Protein AF-A0A522THY2-F1 (afdb_monomer)

Radius of gyration: 12.27 Å; Cα contacts (8 Å, |Δi|>4): 119; chains: 1; bounding box: 24×28×38 Å

Nearest PDB structures (foldseek):
  4pll-assembly1_A  TM=8.291E-01  e=4.273E-02  Arabidopsis thaliana
  5in1-assembly1_B  TM=7.710E-01  e=6.446E-02  Oryza sativa
  2f5k-assembly1_A  TM=7.781E-01  e=8.152E-02  Homo sapiens
  2efi-assembly1_A  TM=6.810E-01  e=5.404E-02  Homo sapiens
  2f5k-assembly6_F  TM=7.801E-01  e=2.488E-01  Homo sapiens

Mean predicted aligned error: 7.32 Å

Solvent-accessible surface area (backbone atoms only — not comparable to full-atom values): 4290 Å² total; per-residue (Å²): 135,85,78,80,77,82,69,81,63,79,89,54,68,76,38,51,29,34,36,56,52,100,90,48,74,44,51,28,32,28,72,42,74,42,85,48,93,97,49,38,35,34,30,29,31,43,65,87,75,52,96,62,73,47,73,43,48,39,75,57,45,62,72,38,45,41,75,61,77,131

Secondary structure (DSSP, 8-state):
------------TT-EEEEE-SS-EEEEEEEEEEEETTEEEEEEEETTT-S--EEEEHHHHHHHEEE---

pLDDT: mean 80.76, std 16.97, range [35.97, 93.06]

Structure (mmCIF, N/CA/C/O backbone):
data_AF-A0A522THY2-F1
#
_entry.id   AF-A0A522THY2-F1
#
loop_
_atom_site.group_PDB
_atom_site.id
_atom_site.type_symbol
_atom_site.label_atom_id
_atom_site.label_alt_id
_atom_site.label_comp_id
_atom_site.label_asym_id
_atom_site.label_entity_id
_atom_site.label_seq_id
_atom_site.pdbx_PDB_ins_code
_atom_site.Cartn_x
_atom_site.Cartn_y
_atom_site.Cartn_z
_atom_site.occupancy
_atom_site.B_iso_or_equiv
_atom_site.auth_seq_id
_atom_site.auth_comp_id
_atom_site.auth_asym_id
_atom_site.auth_atom_id
_atom_site.pdbx_PDB_model_num
ATOM 1 N N . MET A 1 1 ? -5.521 14.033 -26.268 1.00 35.97 1 MET A N 1
ATOM 2 C CA . MET A 1 1 ? -4.249 14.009 -25.510 1.00 35.97 1 MET A CA 1
ATOM 3 C C . MET A 1 1 ? -4.583 14.041 -24.024 1.00 35.97 1 MET A C 1
ATOM 5 O O . MET A 1 1 ? -4.764 15.115 -23.464 1.00 35.97 1 MET A O 1
ATOM 9 N N . SER A 1 2 ? -4.781 12.875 -23.407 1.00 37.53 2 SER A N 1
ATOM 10 C CA . SER A 1 2 ? -5.197 12.787 -22.003 1.00 37.53 2 SER A CA 1
ATOM 11 C C . SER A 1 2 ? -3.986 13.008 -21.105 1.00 37.53 2 SER A C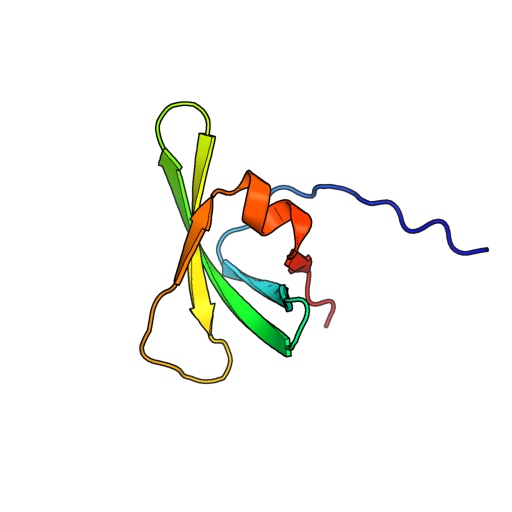 1
ATOM 13 O O . SER A 1 2 ? -3.115 12.154 -20.982 1.00 37.53 2 SER A O 1
ATOM 15 N N . ARG A 1 3 ? -3.902 14.209 -20.533 1.00 38.81 3 ARG A N 1
ATOM 16 C CA . ARG A 1 3 ? -2.880 14.605 -19.567 1.00 38.81 3 ARG A CA 1
ATOM 17 C C . ARG A 1 3 ? -3.190 13.887 -18.254 1.00 38.81 3 ARG A C 1
ATOM 19 O O . ARG A 1 3 ? -4.059 14.325 -17.509 1.00 38.81 3 ARG A O 1
ATOM 26 N N . THR A 1 4 ? -2.523 12.763 -17.999 1.00 42.66 4 THR A N 1
ATOM 27 C CA . THR A 1 4 ? -2.637 12.013 -16.742 1.00 42.66 4 THR A CA 1
ATOM 28 C C . THR A 1 4 ? -2.149 12.898 -15.599 1.00 42.66 4 THR A C 1
ATOM 30 O O . THR A 1 4 ? -0.948 13.062 -15.381 1.00 42.66 4 THR A O 1
ATOM 33 N N . VAL A 1 5 ? -3.085 13.533 -14.898 1.00 40.12 5 VAL A N 1
ATOM 34 C CA . VAL A 1 5 ? -2.804 14.293 -13.684 1.00 40.12 5 VAL A CA 1
ATOM 35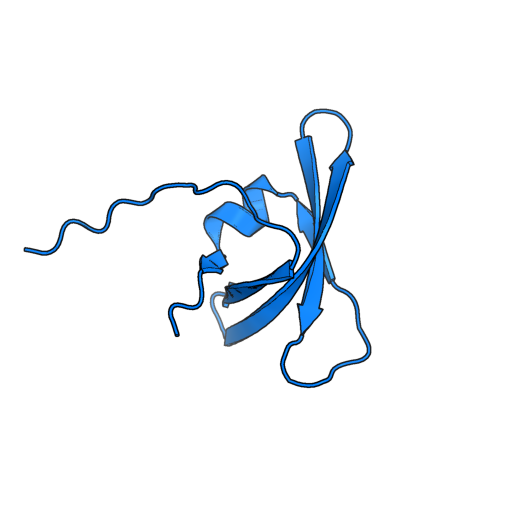 C C . VAL A 1 5 ? -2.356 13.279 -12.634 1.00 40.12 5 VAL A C 1
ATOM 37 O O . VAL A 1 5 ? -3.174 12.551 -12.079 1.00 40.12 5 VAL A O 1
ATOM 40 N N . ARG A 1 6 ? -1.043 13.204 -12.376 1.00 41.16 6 ARG A N 1
ATOM 41 C CA . ARG A 1 6 ? -0.489 12.570 -11.171 1.00 41.16 6 ARG A CA 1
ATOM 42 C C . ARG A 1 6 ? -0.883 13.429 -9.971 1.00 41.16 6 ARG A C 1
ATOM 44 O O . ARG A 1 6 ? -0.065 14.161 -9.424 1.00 41.16 6 ARG A O 1
ATOM 51 N N . ALA A 1 7 ? -2.153 13.383 -9.593 1.00 43.00 7 ALA A N 1
ATOM 52 C CA . ALA A 1 7 ? -2.537 13.764 -8.254 1.00 43.00 7 ALA A CA 1
ATOM 53 C C . ALA A 1 7 ? -1.966 12.673 -7.347 1.00 43.00 7 ALA A C 1
ATOM 55 O O . ALA A 1 7 ? -2.436 11.536 -7.369 1.00 43.00 7 ALA A O 1
ATOM 56 N N . THR A 1 8 ? -0.937 12.999 -6.569 1.00 46.59 8 THR A N 1
ATOM 57 C CA . THR A 1 8 ? -0.684 12.321 -5.295 1.00 46.59 8 THR A CA 1
ATOM 58 C C . THR A 1 8 ? -1.896 12.590 -4.406 1.00 46.59 8 THR A C 1
ATOM 60 O O . THR A 1 8 ? -1.860 13.453 -3.534 1.00 46.59 8 THR A O 1
ATOM 63 N N . ALA A 1 9 ? -3.021 11.940 -4.710 1.00 59.66 9 ALA A N 1
ATOM 64 C CA . ALA A 1 9 ? -4.149 11.873 -3.805 1.00 59.66 9 ALA A CA 1
ATOM 65 C C . ALA A 1 9 ? -3.626 11.258 -2.505 1.00 59.66 9 ALA A C 1
ATOM 67 O O . ALA A 1 9 ? -2.826 10.317 -2.549 1.00 59.66 9 ALA A O 1
ATOM 68 N N . ALA A 1 10 ? -4.025 11.826 -1.368 1.00 76.44 10 ALA A N 1
ATOM 69 C CA . ALA A 1 10 ? -3.685 11.274 -0.067 1.00 76.44 10 ALA A CA 1
ATOM 70 C C . ALA A 1 10 ? -4.020 9.772 -0.044 1.00 76.44 10 ALA A C 1
ATOM 72 O O . ALA A 1 10 ? -5.023 9.342 -0.617 1.00 76.44 10 ALA A O 1
ATOM 73 N N . ILE A 1 11 ? -3.150 8.965 0.558 1.00 85.56 11 ILE A N 1
ATOM 74 C CA . ILE A 1 11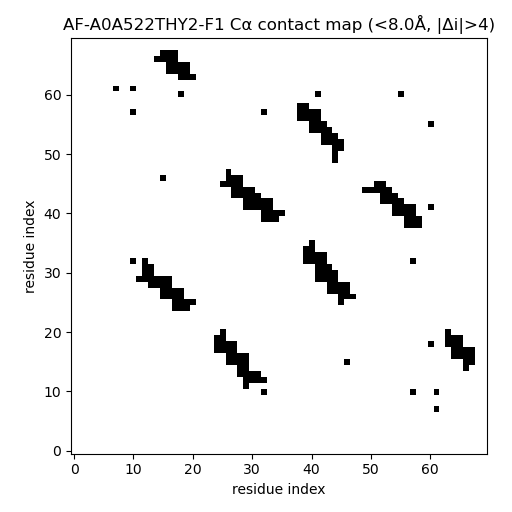 ? -3.356 7.519 0.640 1.00 85.56 11 ILE A CA 1
ATOM 75 C C . ILE A 1 11 ? -4.505 7.280 1.622 1.00 85.56 11 ILE A C 1
ATOM 77 O O . ILE A 1 11 ? -4.388 7.567 2.811 1.00 85.56 11 ILE A O 1
ATOM 81 N N . GLU A 1 12 ? -5.633 6.789 1.121 1.00 88.62 12 GLU A N 1
ATOM 82 C CA . GLU A 1 12 ? -6.860 6.638 1.900 1.00 88.62 12 GLU A CA 1
ATOM 83 C C . GLU A 1 12 ? -6.943 5.231 2.515 1.00 88.62 12 GLU A C 1
ATOM 85 O O . GLU A 1 12 ? -6.838 4.213 1.825 1.00 88.62 12 GLU A O 1
ATOM 90 N N . VAL A 1 13 ? -7.168 5.159 3.830 1.00 89.50 13 VAL A N 1
ATOM 91 C CA . VAL A 1 13 ? -7.407 3.888 4.531 1.00 89.50 13 VAL A CA 1
ATOM 92 C C . VAL A 1 13 ? -8.748 3.291 4.096 1.00 89.50 13 VAL A C 1
ATOM 94 O O . VAL A 1 13 ? -9.741 3.999 3.956 1.00 89.50 13 VAL A O 1
ATOM 97 N N . GLY A 1 14 ? -8.785 1.975 3.888 1.00 88.44 14 GLY A N 1
ATOM 98 C CA . GLY A 1 14 ? -9.963 1.249 3.410 1.00 88.44 14 GLY A CA 1
ATOM 99 C C . GLY A 1 14 ? -10.149 1.295 1.893 1.00 88.44 14 GLY A C 1
ATOM 100 O O . GLY A 1 14 ? -11.063 0.652 1.383 1.00 88.44 14 GLY A O 1
ATOM 101 N N . GLN A 1 15 ? -9.290 2.016 1.168 1.00 90.00 15 GLN A N 1
ATOM 102 C CA . GLN A 1 15 ? -9.312 2.043 -0.290 1.00 90.00 15 GLN A CA 1
ATOM 103 C C . GLN A 1 15 ? -8.431 0.958 -0.902 1.00 90.00 15 GLN A C 1
ATOM 105 O O . GLN A 1 15 ? -7.431 0.513 -0.325 1.00 90.00 15 GLN A O 1
ATOM 110 N N . ARG A 1 16 ? -8.814 0.573 -2.120 1.00 91.81 16 ARG A N 1
ATOM 111 C CA . ARG A 1 16 ? -8.110 -0.402 -2.941 1.00 91.81 16 ARG A CA 1
ATOM 112 C C . ARG A 1 16 ? -7.161 0.284 -3.911 1.00 91.81 16 ARG A C 1
ATOM 114 O O . ARG A 1 16 ? -7.526 1.225 -4.620 1.00 91.81 16 ARG A O 1
ATOM 121 N N . TYR A 1 17 ? -5.950 -0.243 -3.976 1.00 92.25 17 TYR A N 1
ATOM 122 C CA . TYR A 1 17 ? -4.896 0.226 -4.860 1.00 92.25 17 TYR A CA 1
ATOM 123 C C . TYR A 1 17 ? -4.301 -0.937 -5.643 1.00 92.25 17 TYR A C 1
ATOM 125 O O . TYR A 1 17 ? -4.301 -2.082 -5.191 1.00 92.25 17 TYR A O 1
ATOM 133 N N . VAL A 1 18 ? -3.757 -0.631 -6.813 1.00 92.69 18 VAL A N 1
ATOM 134 C CA . VAL A 1 18 ? -2.897 -1.539 -7.570 1.00 92.69 18 VAL A CA 1
ATOM 135 C C . VAL A 1 18 ? -1.462 -1.062 -7.403 1.00 92.69 18 VAL A C 1
ATOM 137 O O . VAL A 1 18 ? -1.144 0.068 -7.769 1.00 92.69 18 VAL A O 1
ATOM 140 N N . LEU A 1 19 ? -0.607 -1.912 -6.838 1.00 91.75 19 L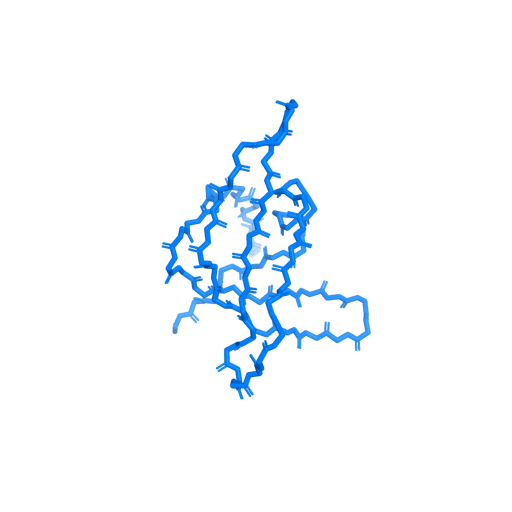EU A N 1
ATOM 141 C CA . LEU A 1 19 ? 0.837 -1.709 -6.783 1.00 91.75 19 LEU A CA 1
ATOM 142 C C . LEU A 1 19 ? 1.451 -2.216 -8.085 1.00 91.75 19 LEU A C 1
ATOM 144 O O . LEU A 1 19 ? 1.394 -3.416 -8.366 1.00 91.75 19 LEU A O 1
ATOM 148 N N . ALA A 1 20 ? 2.027 -1.310 -8.870 1.00 91.88 20 ALA A N 1
ATOM 149 C CA . ALA A 1 20 ? 2.702 -1.629 -10.121 1.00 91.88 20 ALA A CA 1
ATOM 150 C C . ALA A 1 20 ? 4.210 -1.809 -9.883 1.00 91.88 20 ALA A C 1
ATOM 152 O O . ALA A 1 20 ? 4.983 -0.851 -9.931 1.00 91.88 20 ALA A O 1
ATOM 153 N N . TYR A 1 21 ? 4.625 -3.047 -9.609 1.00 88.06 21 TYR A N 1
ATOM 154 C CA . TYR A 1 21 ? 6.039 -3.421 -9.596 1.00 88.06 21 TYR A CA 1
ATOM 155 C C . TYR A 1 21 ? 6.551 -3.616 -11.036 1.00 88.06 21 TYR A C 1
ATOM 157 O O .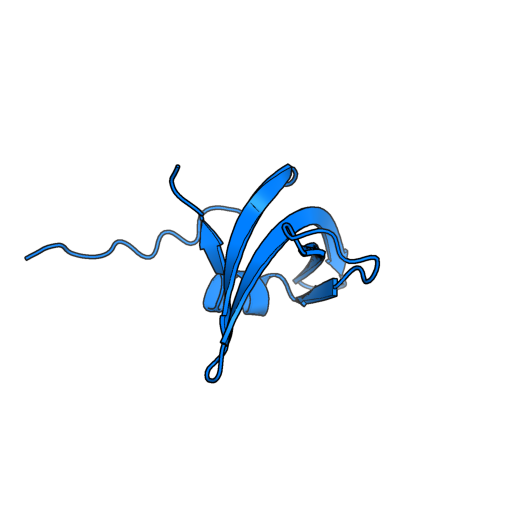 TYR A 1 21 ? 5.744 -3.813 -11.948 1.00 88.06 21 TYR A O 1
ATOM 165 N N . PRO A 1 22 ? 7.877 -3.589 -11.272 1.00 87.88 22 PRO A N 1
ATOM 166 C CA . PRO A 1 22 ? 8.440 -3.763 -12.615 1.00 87.88 22 PRO A CA 1
ATOM 167 C C . PRO A 1 22 ? 8.061 -5.088 -13.297 1.00 87.88 22 PRO A C 1
ATOM 169 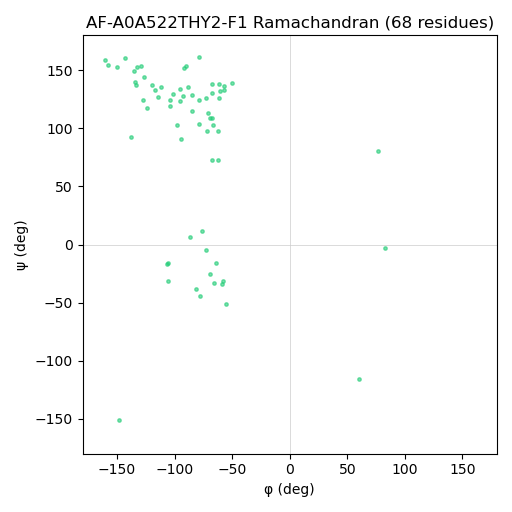O O . PRO A 1 22 ? 7.955 -5.140 -14.518 1.00 87.88 22 PRO A O 1
ATOM 172 N N . ASP A 1 23 ? 7.867 -6.149 -12.515 1.00 91.75 23 ASP A N 1
ATOM 173 C CA . ASP A 1 23 ? 7.633 -7.525 -12.961 1.00 91.75 23 ASP A CA 1
ATOM 174 C C . ASP A 1 23 ? 6.180 -7.996 -12.784 1.00 91.75 23 ASP A C 1
ATOM 176 O O . ASP A 1 23 ? 5.777 -8.999 -13.373 1.00 91.75 23 ASP A O 1
ATOM 180 N N . ARG A 1 24 ? 5.380 -7.297 -11.968 1.00 88.31 24 ARG A N 1
ATOM 181 C CA . ARG A 1 24 ? 4.012 -7.715 -11.630 1.00 88.31 24 ARG A CA 1
ATOM 182 C C . ARG A 1 24 ? 3.149 -6.580 -11.098 1.00 88.31 24 ARG A C 1
ATOM 184 O O . ARG A 1 24 ? 3.638 -5.608 -10.530 1.00 88.31 24 ARG A O 1
ATOM 191 N N . GLN A 1 25 ? 1.837 -6.764 -11.183 1.00 90.81 25 GLN A N 1
ATOM 192 C CA . GLN A 1 25 ? 0.860 -5.894 -10.532 1.00 90.81 25 GLN A CA 1
ATOM 193 C C . GLN A 1 25 ? 0.152 -6.646 -9.408 1.00 90.81 25 GLN A C 1
ATOM 195 O O . GLN A 1 25 ? -0.238 -7.801 -9.581 1.00 90.81 25 GLN A O 1
ATOM 200 N N . VAL A 1 26 ? -0.009 -5.999 -8.254 1.00 90.50 26 VAL A N 1
ATOM 201 C CA . VAL A 1 26 ? -0.666 -6.591 -7.081 1.00 90.50 26 VAL A CA 1
ATOM 202 C C . VAL A 1 26 ? -1.767 -5.662 -6.598 1.00 90.50 26 VAL A C 1
ATOM 204 O O . VAL A 1 26 ? -1.517 -4.500 -6.297 1.00 90.50 26 VAL A O 1
ATOM 207 N N . THR A 1 27 ? -2.987 -6.180 -6.495 1.00 92.19 27 THR A N 1
ATOM 208 C CA . THR A 1 27 ? -4.105 -5.425 -5.922 1.00 92.19 27 THR A CA 1
ATOM 209 C C . THR A 1 27 ? -4.094 -5.571 -4.407 1.00 92.19 27 THR A C 1
ATOM 211 O O . THR A 1 27 ? -4.031 -6.690 -3.892 1.00 92.19 27 THR A O 1
ATOM 214 N N . VAL A 1 28 ? -4.154 -4.452 -3.693 1.00 92.19 28 VAL A N 1
ATOM 215 C CA . VAL A 1 28 ? -4.059 -4.390 -2.234 1.00 92.19 28 VAL A CA 1
ATOM 216 C C . VAL A 1 28 ? -5.117 -3.462 -1.651 1.00 92.19 28 VAL A C 1
ATOM 218 O O . VAL A 1 28 ? -5.492 -2.466 -2.265 1.00 92.19 28 VAL A O 1
ATOM 221 N N . ASP A 1 29 ? -5.557 -3.767 -0.439 1.00 92.31 29 ASP A N 1
ATOM 222 C CA . ASP A 1 29 ? -6.426 -2.914 0.363 1.00 92.31 29 ASP A CA 1
ATOM 223 C C . ASP A 1 29 ? -5.590 -2.246 1.460 1.00 92.31 29 ASP A C 1
ATOM 225 O O . ASP A 1 29 ? -4.918 -2.925 2.247 1.00 92.31 29 ASP A O 1
ATOM 229 N N . VAL A 1 30 ? -5.612 -0.913 1.524 1.00 91.75 30 VAL A N 1
ATOM 230 C CA . VAL A 1 30 ? -4.904 -0.162 2.571 1.00 91.75 30 VAL A CA 1
ATOM 231 C C . VAL A 1 30 ? -5.649 -0.332 3.890 1.00 91.75 30 VAL A C 1
ATOM 233 O O . VAL A 1 30 ? -6.847 -0.071 3.986 1.00 91.75 30 VAL A O 1
ATOM 236 N N . ARG A 1 31 ? -4.941 -0.772 4.931 1.00 92.56 31 ARG A N 1
ATOM 237 C CA . ARG A 1 31 ? -5.506 -1.059 6.259 1.00 92.56 31 ARG A CA 1
ATOM 238 C C . ARG A 1 31 ? -5.151 -0.012 7.301 1.00 92.56 31 ARG A C 1
ATOM 240 O O . ARG A 1 31 ? -5.947 0.213 8.205 1.00 92.56 31 ARG A O 1
ATOM 247 N N . ALA A 1 32 ? -3.987 0.617 7.182 1.00 91.44 32 ALA A N 1
ATOM 248 C CA . ALA A 1 32 ? -3.587 1.714 8.053 1.00 91.44 32 ALA A CA 1
ATOM 249 C C . ALA A 1 32 ? -2.509 2.574 7.389 1.00 91.44 32 ALA A C 1
ATOM 251 O O . ALA A 1 32 ? -1.724 2.084 6.578 1.00 91.44 32 ALA A O 1
ATOM 252 N N . VAL A 1 33 ? -2.445 3.837 7.796 1.00 90.44 33 VAL A N 1
ATOM 253 C CA . VAL A 1 33 ? -1.323 4.738 7.526 1.00 90.44 33 VAL A CA 1
ATOM 254 C C . VAL A 1 33 ? -0.847 5.248 8.879 1.00 90.44 33 VAL A C 1
ATOM 256 O O . VAL A 1 33 ? -1.626 5.834 9.629 1.00 90.44 33 VAL A O 1
ATOM 259 N N . VAL A 1 34 ? 0.398 4.941 9.233 1.00 90.38 34 VAL A N 1
ATOM 260 C CA . VAL A 1 34 ? 0.953 5.204 10.567 1.00 90.38 34 VAL A CA 1
ATOM 261 C C . VAL A 1 34 ? 2.117 6.189 10.445 1.00 90.38 34 VAL A C 1
ATOM 263 O O . VAL A 1 34 ? 2.984 5.978 9.593 1.00 90.38 34 VAL A O 1
ATOM 266 N N . PRO A 1 35 ? 2.192 7.239 11.283 1.00 87.44 35 PRO A N 1
ATOM 267 C CA . PRO A 1 35 ? 3.354 8.121 11.327 1.00 87.44 35 PRO A CA 1
ATOM 268 C C . PRO A 1 35 ? 4.644 7.340 11.615 1.00 87.44 35 PRO A C 1
ATOM 270 O O . PRO A 1 35 ? 4.697 6.526 12.536 1.00 87.44 35 PRO A O 1
ATOM 273 N N . ALA A 1 36 ? 5.696 7.598 10.841 1.00 80.88 36 ALA A N 1
ATOM 274 C CA . ALA A 1 36 ? 6.992 6.938 10.964 1.00 80.88 36 ALA A CA 1
ATOM 275 C C . ALA A 1 36 ? 8.127 7.963 10.808 1.00 80.88 36 ALA A C 1
ATOM 277 O O . ALA A 1 36 ? 8.583 8.266 9.703 1.00 80.88 36 ALA A O 1
ATOM 278 N N . GLY A 1 37 ? 8.586 8.518 11.934 1.00 82.88 37 GLY A N 1
ATOM 279 C CA . GLY A 1 37 ? 9.646 9.527 11.962 1.00 82.88 37 GLY A CA 1
ATOM 280 C C . GLY A 1 37 ? 9.263 10.787 11.179 1.00 82.88 37 GLY A C 1
ATOM 281 O O . GLY A 1 37 ? 8.330 11.488 11.551 1.00 82.88 37 GLY A O 1
ATOM 282 N N . ARG A 1 38 ? 9.990 11.077 10.090 1.00 78.06 38 ARG A N 1
ATOM 283 C CA . ARG A 1 38 ? 9.717 12.216 9.188 1.00 78.06 38 ARG A CA 1
ATOM 284 C C . ARG A 1 38 ? 8.702 11.914 8.072 1.00 78.06 38 ARG A C 1
ATOM 286 O O . ARG A 1 38 ? 8.532 12.744 7.185 1.00 78.06 38 ARG A O 1
ATOM 293 N N . GLY A 1 39 ? 8.064 10.746 8.074 1.00 86.06 39 GLY A N 1
ATOM 294 C CA . GLY A 1 39 ? 7.101 10.354 7.046 1.00 86.06 39 GLY A CA 1
ATOM 295 C C . GLY A 1 39 ? 5.997 9.456 7.591 1.00 86.06 39 GLY A C 1
ATOM 296 O O . GLY A 1 39 ? 5.647 9.517 8.767 1.00 86.06 39 GLY A O 1
ATOM 297 N N . GLU A 1 40 ? 5.462 8.604 6.726 1.00 89.31 40 GLU A N 1
ATOM 298 C CA . GLU A 1 40 ? 4.386 7.668 7.044 1.00 89.31 40 GLU A CA 1
ATOM 299 C C . GLU A 1 40 ? 4.709 6.266 6.514 1.00 89.31 40 GLU A C 1
ATOM 301 O O . GLU A 1 40 ? 5.451 6.103 5.541 1.00 89.31 40 GLU A O 1
ATOM 306 N N . THR A 1 41 ? 4.159 5.246 7.164 1.00 92.69 41 THR A N 1
ATOM 307 C CA . THR A 1 41 ? 4.197 3.850 6.723 1.00 92.69 41 THR A CA 1
ATOM 308 C C . THR A 1 41 ? 2.784 3.397 6.397 1.00 92.69 41 THR A C 1
ATOM 310 O O . THR A 1 41 ? 1.877 3.508 7.220 1.00 92.69 41 THR A O 1
ATOM 313 N N . VAL A 1 42 ? 2.605 2.857 5.199 1.00 92.81 42 VAL A N 1
ATOM 314 C CA . VAL A 1 42 ? 1.341 2.317 4.708 1.00 92.81 42 VAL A CA 1
ATOM 315 C C . VAL A 1 42 ? 1.328 0.822 4.962 1.00 92.81 42 VAL A C 1
ATOM 317 O O . VAL A 1 42 ? 2.215 0.100 4.505 1.00 92.81 42 VAL A O 1
ATOM 320 N N . HIS A 1 43 ? 0.311 0.362 5.678 1.00 93.06 43 HIS A N 1
ATOM 321 C CA . HIS A 1 43 ? 0.023 -1.045 5.910 1.00 93.06 43 HIS 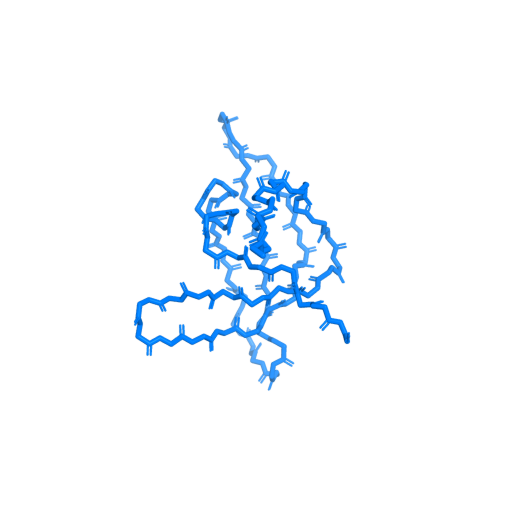A CA 1
ATOM 322 C C . HIS A 1 43 ? -1.102 -1.477 4.978 1.00 93.06 43 HIS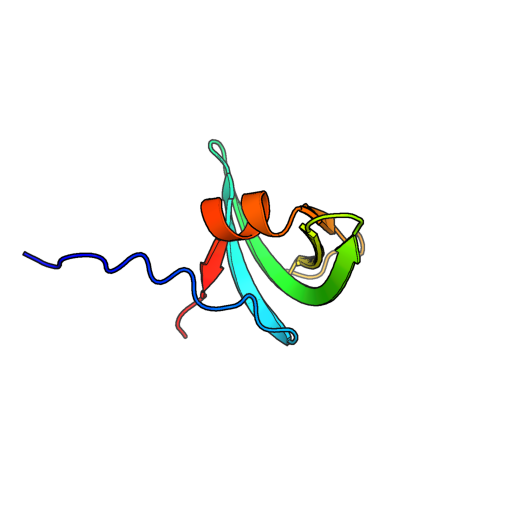 A C 1
ATOM 324 O O . HIS A 1 43 ? -2.157 -0.840 4.937 1.00 93.06 43 HIS A O 1
ATOM 330 N N . PHE A 1 44 ? -0.904 -2.572 4.256 1.00 92.50 44 PHE A N 1
ATOM 331 C CA . PHE A 1 44 ? -1.867 -3.062 3.276 1.00 92.50 44 PHE A CA 1
ATOM 332 C C . PHE A 1 44 ? -1.927 -4.588 3.265 1.00 92.50 44 PHE A C 1
ATOM 334 O O . PHE A 1 44 ? -1.014 -5.267 3.734 1.00 92.50 44 PHE A O 1
ATOM 341 N N . VAL A 1 45 ? -3.011 -5.131 2.723 1.00 92.75 45 VAL A N 1
ATOM 342 C CA . VAL A 1 45 ? -3.207 -6.577 2.545 1.00 92.75 45 VAL A CA 1
ATOM 343 C C . VAL A 1 45 ? -3.552 -6.881 1.087 1.00 92.75 45 VAL A C 1
ATOM 345 O O . VAL A 1 45 ? -4.239 -6.072 0.466 1.00 92.75 45 VAL A O 1
ATOM 348 N N . PRO A 1 46 ? -3.103 -8.008 0.509 1.00 90.75 46 PRO A N 1
ATOM 349 C CA . PRO A 1 46 ? -3.513 -8.410 -0.834 1.00 90.75 46 PRO A CA 1
ATOM 350 C C . PRO A 1 46 ? -5.030 -8.624 -0.929 1.00 90.75 46 PRO A C 1
ATOM 352 O O . PRO A 1 46 ? -5.611 -9.343 -0.116 1.00 90.75 46 PRO A O 1
ATOM 355 N N . ALA A 1 47 ? -5.661 -8.056 -1.958 1.00 87.00 47 ALA A N 1
ATOM 356 C CA . ALA A 1 47 ? -7.105 -8.161 -2.181 1.00 87.00 47 ALA A CA 1
ATOM 357 C C . ALA A 1 47 ? -7.557 -9.577 -2.583 1.00 87.00 47 ALA A C 1
ATOM 359 O O . ALA A 1 47 ? -8.702 -9.952 -2.350 1.00 87.00 47 ALA A O 1
ATOM 360 N N . SER A 1 48 ? -6.663 -10.381 -3.171 1.00 80.69 48 SER A N 1
ATOM 361 C CA . SER A 1 48 ? -6.94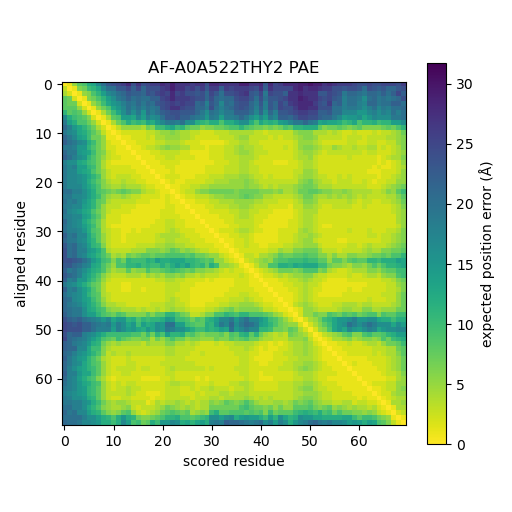4 -11.745 -3.641 1.00 80.69 48 SER A CA 1
ATOM 362 C C . SER A 1 48 ? -7.013 -12.797 -2.525 1.00 80.69 48 SER A C 1
ATOM 364 O O . SER A 1 48 ? -7.012 -13.987 -2.819 1.00 80.69 48 SER A O 1
ATOM 366 N N . GLY A 1 49 ? -7.051 -12.382 -1.255 1.00 64.25 49 GLY A N 1
ATOM 367 C CA . GLY A 1 49 ? -7.063 -13.297 -0.116 1.00 64.25 49 GLY A CA 1
ATOM 368 C C . GLY A 1 49 ? -5.678 -13.884 0.138 1.00 64.25 49 GLY A C 1
ATOM 369 O O . GLY A 1 49 ? -5.370 -15.001 -0.262 1.00 64.25 49 GLY A O 1
ATOM 370 N N . GLY A 1 50 ? -4.825 -13.113 0.812 1.00 58.53 50 GLY A N 1
ATOM 371 C CA . GLY A 1 50 ? -3.520 -13.562 1.291 1.00 58.53 50 GLY A CA 1
ATOM 372 C C . GLY A 1 50 ? -3.309 -13.130 2.737 1.00 58.53 50 GLY A C 1
ATOM 373 O O . GLY A 1 50 ? -3.612 -11.997 3.098 1.00 58.53 50 GLY A O 1
ATOM 374 N N . TYR A 1 51 ? -2.771 -14.029 3.561 1.00 62.44 51 TYR A N 1
ATOM 375 C CA . TYR A 1 51 ? -2.560 -13.809 4.999 1.00 62.44 51 TYR A CA 1
ATOM 376 C C . TYR A 1 51 ? -1.407 -12.845 5.325 1.00 62.44 51 TYR A C 1
ATOM 378 O O . TYR A 1 51 ? -1.179 -12.547 6.494 1.00 62.44 51 TYR A O 1
ATOM 386 N N . TYR A 1 52 ? -0.654 -12.384 4.321 1.00 73.69 52 TYR A N 1
ATOM 387 C CA . TYR A 1 52 ? 0.578 -11.628 4.527 1.00 73.69 52 TYR A CA 1
ATOM 388 C C . TYR A 1 52 ? 0.337 -10.118 4.413 1.00 73.69 52 TYR A C 1
ATOM 390 O O . TYR A 1 52 ? 0.228 -9.604 3.296 1.00 73.69 52 TYR A O 1
ATOM 398 N N . PRO A 1 53 ? 0.265 -9.389 5.543 1.00 83.56 53 PRO A N 1
ATOM 399 C CA . PRO A 1 53 ? 0.235 -7.936 5.523 1.00 83.56 53 PRO A CA 1
ATOM 400 C C . PRO A 1 53 ? 1.577 -7.385 5.028 1.00 83.56 53 PRO A C 1
ATOM 402 O O . PRO A 1 53 ? 2.645 -7.756 5.520 1.00 83.56 53 PRO A O 1
ATOM 405 N N . GLY A 1 54 ? 1.514 -6.477 4.059 1.00 90.81 54 GLY A N 1
ATOM 406 C CA . GLY A 1 54 ? 2.647 -5.687 3.598 1.00 90.81 54 GLY A CA 1
ATOM 407 C C . GLY A 1 54 ? 2.740 -4.360 4.350 1.00 90.81 54 GLY A C 1
ATOM 408 O O . GLY A 1 54 ? 1.733 -3.812 4.806 1.00 90.81 54 GLY A O 1
ATOM 409 N N . ARG A 1 55 ? 3.960 -3.830 4.466 1.00 92.94 55 ARG A N 1
ATOM 410 C CA . ARG A 1 55 ? 4.216 -2.460 4.925 1.00 92.94 55 ARG A CA 1
ATOM 411 C C . ARG A 1 55 ? 5.236 -1.786 4.017 1.00 92.94 55 ARG A C 1
ATOM 413 O O . ARG A 1 55 ? 6.201 -2.430 3.612 1.00 92.94 55 ARG A O 1
ATOM 420 N N . MET A 1 56 ? 5.029 -0.512 3.712 1.00 92.38 56 MET A N 1
ATOM 421 C CA . MET A 1 56 ? 5.891 0.263 2.814 1.00 92.38 56 MET A CA 1
ATOM 422 C C . MET A 1 56 ? 5.884 1.741 3.212 1.00 92.38 56 MET A C 1
ATOM 424 O O . MET A 1 56 ? 4.903 2.218 3.777 1.00 92.38 56 MET A O 1
ATOM 428 N N . ALA A 1 57 ? 6.955 2.480 2.920 1.00 92.62 57 ALA A N 1
ATOM 429 C CA . ALA A 1 57 ? 6.961 3.929 3.116 1.00 92.62 57 ALA A CA 1
ATOM 430 C C . ALA A 1 57 ? 5.876 4.591 2.247 1.00 92.62 57 ALA A C 1
ATOM 432 O O . ALA A 1 57 ? 5.732 4.248 1.074 1.00 92.62 57 ALA A O 1
ATOM 433 N N . GLY A 1 58 ? 5.140 5.570 2.780 1.00 89.44 58 GLY A N 1
ATOM 434 C CA . GLY A 1 58 ? 4.072 6.250 2.034 1.00 89.44 58 GLY A CA 1
ATOM 435 C C . GLY A 1 58 ? 4.558 6.929 0.756 1.00 89.44 58 GLY A C 1
ATOM 436 O O . GLY A 1 58 ? 3.882 6.887 -0.267 1.00 89.44 58 GLY A O 1
ATOM 437 N N . SER A 1 59 ? 5.785 7.452 0.764 1.00 90.25 59 SER A N 1
ATOM 438 C CA . SER A 1 59 ? 6.418 8.027 -0.427 1.00 90.25 59 SER A CA 1
ATOM 439 C C . SER A 1 59 ? 6.704 6.996 -1.522 1.00 90.25 59 SER A C 1
ATOM 441 O O . SER A 1 59 ? 6.650 7.331 -2.702 1.00 90.25 59 SER A O 1
ATOM 443 N N . GLU A 1 60 ? 7.009 5.753 -1.156 1.00 91.50 60 GLU A N 1
ATOM 444 C CA . GLU A 1 60 ? 7.209 4.654 -2.099 1.00 91.50 60 GLU A CA 1
ATOM 445 C C . GLU A 1 60 ? 5.862 4.122 -2.588 1.00 91.50 60 GLU A C 1
ATOM 447 O O . GLU A 1 60 ? 5.653 4.008 -3.796 1.00 91.50 60 GLU A O 1
ATOM 452 N N . PHE A 1 61 ? 4.909 3.931 -1.671 1.00 91.25 61 PHE A N 1
ATOM 453 C CA . PHE A 1 61 ? 3.544 3.534 -1.998 1.00 91.25 61 PHE A CA 1
ATOM 454 C C . PHE A 1 61 ? 2.920 4.516 -2.996 1.00 91.25 61 PHE A C 1
ATOM 456 O O . PHE A 1 61 ? 2.492 4.106 -4.066 1.00 91.25 61 PHE A O 1
ATOM 463 N N . GLY A 1 62 ? 2.963 5.823 -2.730 1.00 88.25 62 GLY A N 1
ATOM 464 C CA . GLY A 1 62 ? 2.417 6.847 -3.627 1.00 88.25 62 GLY A CA 1
ATOM 465 C C . GLY A 1 62 ? 3.107 6.949 -4.996 1.00 88.25 62 GLY A C 1
ATOM 466 O O . GLY A 1 62 ? 2.543 7.542 -5.914 1.00 88.25 62 GLY A O 1
ATOM 467 N N . ARG A 1 63 ? 4.310 6.380 -5.168 1.00 89.50 63 ARG A N 1
ATOM 468 C CA . ARG A 1 63 ? 4.995 6.325 -6.475 1.00 89.50 63 ARG A CA 1
ATOM 469 C C . ARG A 1 63 ? 4.499 5.181 -7.348 1.00 89.50 63 ARG A C 1
ATOM 471 O O . ARG A 1 63 ? 4.426 5.362 -8.562 1.00 89.50 63 ARG A O 1
ATOM 478 N N . ILE A 1 64 ? 4.225 4.027 -6.744 1.00 90.06 64 ILE A N 1
ATOM 479 C CA . ILE A 1 64 ? 3.909 2.783 -7.465 1.00 90.06 64 ILE A CA 1
ATOM 480 C C . ILE A 1 64 ? 2.425 2.414 -7.408 1.00 90.06 64 ILE A C 1
ATOM 482 O O . ILE A 1 64 ? 1.982 1.548 -8.158 1.00 90.06 64 ILE A O 1
ATOM 486 N N . ALA A 1 65 ? 1.669 3.023 -6.494 1.00 90.06 65 ALA A N 1
ATOM 487 C CA . ALA A 1 65 ? 0.260 2.746 -6.302 1.00 90.06 65 ALA A CA 1
ATOM 488 C C . ALA A 1 65 ? -0.600 3.624 -7.210 1.00 90.06 65 ALA A C 1
ATOM 490 O O . ALA A 1 65 ? -0.440 4.846 -7.288 1.00 90.06 65 ALA A O 1
ATOM 491 N N . HIS A 1 66 ? -1.588 2.998 -7.833 1.00 88.12 66 HIS A N 1
ATOM 492 C CA . HIS A 1 66 ? -2.671 3.681 -8.527 1.00 88.12 66 HIS A CA 1
ATOM 493 C C . HIS A 1 66 ? -3.993 3.283 -7.877 1.00 88.12 66 HIS A C 1
ATOM 495 O O . HIS A 1 66 ? -4.183 2.116 -7.526 1.00 88.12 66 HIS A O 1
ATOM 501 N N . ARG A 1 67 ? -4.899 4.249 -7.668 1.00 78.19 67 ARG A N 1
ATOM 502 C CA . ARG A 1 67 ? -6.233 3.954 -7.126 1.00 78.19 67 ARG A CA 1
ATOM 503 C C . ARG A 1 67 ? -6.935 3.022 -8.109 1.00 78.19 67 ARG A C 1
ATOM 505 O O . ARG A 1 67 ? -7.002 3.341 -9.296 1.00 78.19 67 ARG A O 1
ATOM 512 N N . ALA A 1 68 ? -7.426 1.882 -7.627 1.00 72.81 68 ALA A N 1
ATOM 513 C CA . ALA A 1 68 ? -8.270 1.027 -8.446 1.00 72.81 68 ALA A CA 1
ATOM 514 C C . ALA A 1 68 ? -9.581 1.786 -8.679 1.00 72.81 68 ALA A C 1
ATOM 516 O O . ALA A 1 68 ? -10.339 2.019 -7.738 1.00 72.81 68 ALA A O 1
ATOM 517 N N . VAL A 1 69 ? -9.799 2.256 -9.905 1.00 65.25 69 VAL A N 1
ATOM 518 C CA . VAL A 1 69 ? -11.089 2.823 -10.301 1.00 65.25 69 VAL A CA 1
ATOM 519 C C . VAL A 1 69 ? -12.012 1.628 -10.567 1.00 65.25 69 VAL A C 1
ATOM 521 O O . VAL A 1 69 ? -11.589 0.743 -11.314 1.00 65.25 69 VAL A O 1
ATOM 524 N N . PRO A 1 70 ? -13.181 1.535 -9.909 1.00 55.28 70 PRO A N 1
ATOM 525 C CA . PRO A 1 70 ? -14.166 0.501 -10.216 1.00 55.28 70 PRO A CA 1
ATOM 526 C C . PRO A 1 70 ? -14.682 0.602 -11.656 1.00 55.28 70 PRO A C 1
ATOM 528 O O . PRO A 1 70 ? -14.689 1.726 -12.212 1.00 55.28 70 PRO A O 1
#

Foldseek 3Di:
DDDPPLPLDPDDAQFWKWFADPVDIFIWHWHDWADDVPFIKTWIDTPVDDPDIDIDTSVNCSVRIDGPDD

Sequence (70 aa):
MSRTVRATAAIEVGQRYVLAYPDRQVTVDVRAVVPAGRGETVHFVPASGGYYPGRMAGSEFGRIAHRAVP